Protein AF-A0A497URJ3-F1 (afdb_monomer_lite)

Foldseek 3Di:
DDDDLQAQEQDACCQAAHQAEEEDADHLNHQYQEARSNAHANYQYQYYHYDHNHAEQEHCSPNHQNNQNYAEEEDDPNHQAAYACSPLHVNHAEYEDEPPHDCVRNNHDPNHDYHYDYPD

Secondary structure (DSSP, 8-state):
-B--TT--EE-TTTTTT---EEEEEE-TT--EE-TTTT--SS-EEEEEEE-BTB-EE-TTTT--TT--S--EEE--TT--EE-TTTT--TT--EEEEETT---TTS---TTSEEEEEP--

pLDDT: mean 96.19, std 5.66, range [56.19, 98.88]

Structure (mmCIF, N/CA/C/O backbone):
data_AF-A0A497URJ3-F1
#
_entry.id   AF-A0A497URJ3-F1
#
loop_
_atom_site.group_PDB
_atom_site.id
_atom_site.type_symbol
_atom_site.label_atom_id
_atom_site.label_alt_id
_atom_site.label_comp_id
_atom_site.label_asym_id
_atom_site.label_entity_id
_atom_site.label_seq_id
_atom_site.pdbx_PDB_ins_code
_atom_site.Cartn_x
_atom_site.Cartn_y
_atom_site.Cartn_z
_atom_site.occupancy
_atom_site.B_iso_or_equiv
_atom_site.auth_seq_id
_atom_site.auth_comp_id
_atom_site.auth_asym_id
_atom_site.auth_atom_id
_atom_site.pdbx_PDB_model_num
ATOM 1 N N . MET A 1 1 ? 3.462 6.717 -12.219 1.00 87.50 1 MET A N 1
ATOM 2 C CA . MET A 1 1 ? 2.829 5.696 -13.086 1.00 87.50 1 MET A CA 1
ATOM 3 C C . MET A 1 1 ? 1.329 5.945 -13.136 1.00 87.50 1 MET A C 1
ATOM 5 O O . MET A 1 1 ? 0.725 6.093 -12.080 1.00 87.50 1 MET A O 1
ATOM 9 N N . THR A 1 2 ? 0.740 5.973 -14.332 1.00 82.44 2 THR A N 1
ATOM 10 C CA . THR A 1 2 ? -0.712 6.137 -14.521 1.00 82.44 2 THR A CA 1
ATOM 11 C C . THR A 1 2 ? -1.287 4.853 -15.106 1.00 82.44 2 THR A C 1
ATOM 13 O O . THR A 1 2 ? -0.785 4.369 -16.118 1.00 82.44 2 THR A O 1
ATOM 16 N N . LEU A 1 3 ? -2.314 4.297 -14.465 1.00 93.38 3 LEU A N 1
ATOM 17 C CA . LEU A 1 3 ? -3.024 3.102 -14.925 1.00 93.38 3 LEU A CA 1
ATOM 18 C C . LEU A 1 3 ? -4.318 3.488 -15.665 1.00 93.38 3 LEU A C 1
ATOM 20 O O . LEU A 1 3 ? -4.876 4.551 -15.380 1.00 93.38 3 LEU A O 1
ATOM 24 N N . PRO A 1 4 ? -4.818 2.648 -16.591 1.00 93.62 4 PRO A N 1
ATOM 25 C CA . PRO A 1 4 ? -6.077 2.906 -17.286 1.00 93.62 4 PRO A CA 1
ATOM 26 C C . PRO A 1 4 ? -7.258 3.007 -16.315 1.00 93.62 4 PRO A C 1
ATOM 28 O O . PRO A 1 4 ? -7.391 2.180 -15.416 1.00 93.62 4 PRO A O 1
ATOM 31 N N . SER A 1 5 ? -8.166 3.956 -16.541 1.00 92.06 5 SER A N 1
ATOM 32 C CA . SER A 1 5 ? -9.387 4.137 -15.734 1.00 92.06 5 SER A CA 1
ATOM 33 C C . SER A 1 5 ? -10.431 3.026 -15.907 1.00 92.06 5 SER A C 1
ATOM 35 O O . SER A 1 5 ? -11.460 3.045 -15.242 1.00 92.06 5 SER A O 1
ATOM 37 N N . THR A 1 6 ? -10.189 2.078 -16.812 1.00 95.00 6 THR A N 1
ATOM 38 C CA . THR A 1 6 ? -11.001 0.871 -17.017 1.00 95.00 6 THR A CA 1
ATOM 39 C C . THR A 1 6 ? -10.366 -0.370 -16.393 1.00 95.00 6 THR A C 1
ATOM 41 O O . THR A 1 6 ? -10.899 -1.466 -16.526 1.00 95.00 6 THR A O 1
ATOM 44 N N . LEU A 1 7 ? -9.208 -0.235 -15.736 1.00 96.38 7 LEU A N 1
ATOM 45 C CA . LEU A 1 7 ? -8.521 -1.363 -15.122 1.00 96.38 7 LEU A CA 1
ATOM 46 C C . LEU A 1 7 ? -9.329 -1.862 -13.923 1.00 96.38 7 LEU A C 1
ATOM 48 O O . LEU A 1 7 ? -9.500 -1.121 -12.960 1.00 96.38 7 LEU A O 1
ATOM 52 N N . GLU A 1 8 ? -9.799 -3.107 -13.979 1.00 97.44 8 GLU A N 1
ATOM 53 C CA . GLU A 1 8 ? -10.637 -3.709 -12.929 1.00 97.44 8 GLU A CA 1
ATOM 54 C C . GLU A 1 8 ? -9.841 -4.518 -11.901 1.00 97.44 8 GLU A C 1
ATOM 56 O O . GLU A 1 8 ? -10.267 -4.679 -10.756 1.00 97.44 8 GLU A O 1
ATOM 61 N N . ARG A 1 9 ? -8.682 -5.047 -12.299 1.00 98.25 9 ARG A N 1
ATOM 62 C CA . ARG A 1 9 ? -7.862 -5.926 -11.466 1.00 98.25 9 ARG A CA 1
ATOM 63 C C . ARG A 1 9 ? -6.391 -5.795 -11.821 1.00 98.25 9 ARG A C 1
ATOM 65 O O . ARG A 1 9 ? -6.030 -5.809 -12.997 1.00 98.25 9 ARG A O 1
ATOM 72 N N . ILE A 1 10 ? -5.545 -5.768 -10.799 1.00 98.50 10 ILE A N 1
ATOM 73 C CA . ILE A 1 10 ? -4.094 -5.890 -10.939 1.00 98.50 10 ILE A CA 1
ATOM 74 C C . ILE A 1 10 ? -3.700 -7.265 -10.416 1.00 98.50 10 ILE A C 1
ATOM 76 O O . ILE A 1 10 ? -3.936 -7.576 -9.251 1.00 98.50 10 ILE A O 1
ATOM 80 N N . LYS A 1 11 ? -3.146 -8.095 -11.304 1.00 98.56 11 LYS A N 1
ATOM 81 C CA . LYS A 1 11 ? -2.789 -9.480 -10.987 1.00 98.56 11 LYS A CA 1
ATOM 82 C C . LYS A 1 11 ? -1.565 -9.577 -10.084 1.00 98.56 11 LYS A C 1
ATOM 84 O O . LYS A 1 11 ? -0.749 -8.653 -10.017 1.00 98.56 11 LYS A O 1
ATOM 89 N N . ALA A 1 12 ? -1.424 -10.733 -9.446 1.00 98.56 12 ALA A N 1
ATOM 90 C CA . ALA A 1 12 ? -0.313 -11.015 -8.562 1.00 98.56 12 ALA A CA 1
ATOM 91 C C . ALA A 1 12 ? 1.025 -10.773 -9.274 1.00 98.56 12 ALA A C 1
ATOM 93 O O . ALA A 1 12 ? 1.229 -11.217 -10.406 1.00 98.56 12 ALA A O 1
ATOM 94 N N . ASN A 1 13 ? 1.935 -10.066 -8.604 1.00 97.81 13 ASN A N 1
ATOM 95 C CA . ASN A 1 13 ? 3.260 -9.693 -9.115 1.00 97.81 13 ASN A CA 1
ATOM 96 C C . ASN A 1 13 ? 3.282 -8.889 -10.436 1.00 97.81 13 ASN A C 1
ATOM 98 O O . ASN A 1 13 ? 4.358 -8.748 -11.014 1.00 97.81 13 ASN A O 1
ATOM 102 N N . ALA A 1 14 ? 2.158 -8.340 -10.924 1.00 97.69 14 ALA A N 1
ATOM 103 C CA . ALA A 1 14 ? 2.092 -7.670 -12.234 1.00 97.69 14 ALA A CA 1
ATOM 104 C C . ALA A 1 14 ? 3.146 -6.562 -12.422 1.00 97.69 14 ALA A C 1
ATOM 106 O O . ALA A 1 14 ? 3.674 -6.387 -13.519 1.00 97.69 14 ALA A O 1
ATOM 107 N N . PHE A 1 15 ? 3.474 -5.850 -11.344 1.00 96.81 15 PHE A N 1
ATOM 108 C CA . PHE A 1 15 ? 4.522 -4.831 -11.279 1.00 96.81 15 PHE A CA 1
ATOM 109 C C . PHE A 1 15 ? 5.529 -5.119 -10.153 1.00 96.81 15 PHE A C 1
ATOM 111 O O . PHE A 1 15 ? 6.192 -4.210 -9.648 1.00 96.81 15 PHE A O 1
ATOM 118 N N . GLY A 1 16 ? 5.664 -6.390 -9.766 1.00 95.25 16 GLY A N 1
ATOM 119 C CA . GLY A 1 16 ? 6.637 -6.830 -8.775 1.00 95.25 16 GLY A CA 1
ATOM 120 C C . GLY A 1 16 ? 8.073 -6.568 -9.240 1.00 95.25 16 GLY A C 1
ATOM 121 O O . GLY A 1 16 ? 8.410 -6.740 -10.414 1.00 95.25 16 GLY A O 1
ATOM 122 N N . ASN A 1 17 ? 8.928 -6.138 -8.313 1.00 93.56 17 ASN A N 1
ATOM 123 C CA . ASN A 1 17 ? 10.341 -5.808 -8.515 1.00 93.56 17 ASN A CA 1
ATOM 124 C C . ASN A 1 17 ? 10.622 -4.745 -9.592 1.00 93.56 17 ASN A C 1
ATOM 126 O O . ASN A 1 17 ? 11.755 -4.620 -10.056 1.00 93.56 17 ASN A O 1
ATOM 130 N N . GLN A 1 18 ? 9.621 -3.945 -9.966 1.00 93.50 18 GLN A N 1
ATOM 131 C CA . GLN A 1 18 ? 9.803 -2.836 -10.898 1.00 93.50 18 GLN A CA 1
ATOM 132 C C . GLN A 1 18 ? 10.413 -1.604 -10.204 1.00 93.50 18 GLN A C 1
ATOM 134 O O . GLN A 1 18 ? 10.237 -1.378 -9.001 1.00 93.50 18 GLN A O 1
ATOM 139 N N . PHE A 1 19 ? 11.118 -0.773 -10.978 1.00 93.56 19 PHE A N 1
ATOM 140 C CA . PHE A 1 19 ? 11.649 0.520 -10.532 1.00 93.56 19 PHE A CA 1
ATOM 141 C C . PHE A 1 19 ? 10.592 1.620 -10.712 1.00 93.56 19 PHE A C 1
ATOM 143 O O . PHE A 1 19 ? 10.693 2.475 -11.591 1.00 93.56 19 PHE A O 1
ATOM 150 N N . ILE A 1 20 ? 9.526 1.566 -9.913 1.00 94.75 20 ILE A N 1
ATOM 151 C CA . ILE A 1 20 ? 8.444 2.555 -9.979 1.00 94.75 20 ILE A CA 1
ATOM 152 C C . ILE A 1 20 ? 8.882 3.818 -9.242 1.00 94.75 20 ILE A C 1
ATOM 154 O O . ILE A 1 20 ? 9.329 3.752 -8.097 1.00 94.75 20 ILE A O 1
ATOM 158 N N . THR A 1 21 ? 8.736 4.974 -9.884 1.00 96.00 21 THR A N 1
ATOM 159 C CA . THR A 1 21 ? 9.098 6.283 -9.326 1.00 96.00 21 THR A CA 1
ATOM 160 C C . THR A 1 21 ? 7.938 7.275 -9.424 1.00 96.00 21 THR A C 1
ATOM 162 O O . THR A 1 21 ? 7.002 7.097 -10.213 1.00 96.00 21 THR A O 1
ATOM 165 N N . GLY A 1 22 ? 7.999 8.329 -8.606 1.00 96.44 22 GLY A N 1
ATOM 166 C CA . GLY A 1 22 ? 6.986 9.385 -8.575 1.00 96.44 22 GLY A CA 1
ATOM 167 C C . GLY A 1 22 ? 5.660 8.918 -7.970 1.00 96.44 22 GLY A C 1
ATOM 168 O O . GLY A 1 22 ? 5.637 8.025 -7.122 1.00 96.44 22 GLY A O 1
ATOM 169 N N . THR A 1 23 ? 4.551 9.514 -8.408 1.00 97.19 23 THR A N 1
ATOM 170 C CA . THR A 1 23 ? 3.205 9.153 -7.940 1.00 97.19 23 THR A CA 1
ATOM 171 C C . THR A 1 23 ? 2.753 7.818 -8.536 1.00 97.19 23 THR A C 1
ATOM 173 O O . THR A 1 23 ? 2.735 7.638 -9.760 1.00 97.19 23 THR A O 1
ATOM 176 N N . LEU A 1 24 ? 2.348 6.883 -7.677 1.00 97.00 24 LEU A N 1
ATOM 177 C CA . LEU A 1 24 ? 1.628 5.666 -8.037 1.00 97.00 24 LEU A CA 1
ATOM 178 C C . LEU A 1 24 ? 0.147 5.874 -7.725 1.00 97.00 24 LEU A C 1
ATOM 180 O O . LEU A 1 24 ? -0.243 5.966 -6.564 1.00 97.00 24 LEU A O 1
ATOM 184 N N . LYS A 1 25 ? -0.676 5.953 -8.771 1.00 97.69 25 LYS A N 1
ATOM 185 C CA . LYS A 1 25 ? -2.117 6.155 -8.645 1.00 97.69 25 LYS A CA 1
ATOM 186 C C . LYS A 1 25 ? -2.874 4.904 -9.072 1.00 97.69 25 LYS A C 1
ATOM 188 O O . LYS A 1 25 ? -2.753 4.475 -10.220 1.00 97.69 25 LYS A O 1
ATOM 193 N N . ILE A 1 26 ? -3.675 4.359 -8.163 1.00 98.12 26 ILE A N 1
ATOM 194 C CA . ILE A 1 26 ? -4.570 3.236 -8.430 1.00 98.12 26 ILE A CA 1
ATOM 195 C C . ILE A 1 26 ? -5.981 3.774 -8.678 1.00 98.12 26 ILE A C 1
ATOM 197 O O . ILE A 1 26 ? -6.537 4.424 -7.786 1.00 98.12 26 ILE A O 1
ATOM 201 N N . PRO A 1 27 ? -6.556 3.537 -9.870 1.00 97.50 27 PRO A N 1
ATOM 202 C CA . PRO A 1 27 ? -7.862 4.066 -10.224 1.00 97.50 27 PRO A CA 1
ATOM 203 C C . PRO A 1 27 ? -8.977 3.358 -9.451 1.00 97.50 27 PRO A C 1
ATOM 205 O O . PRO A 1 27 ? -8.880 2.166 -9.159 1.00 97.50 27 PRO A O 1
ATOM 208 N N . GLY A 1 28 ? -10.072 4.071 -9.188 1.00 96.75 28 GLY A N 1
ATOM 209 C CA . GLY A 1 28 ? -11.224 3.548 -8.443 1.00 96.75 28 GLY A CA 1
ATOM 210 C C . GLY A 1 28 ? -11.956 2.403 -9.151 1.00 96.75 28 GLY A C 1
ATOM 211 O O . GLY A 1 28 ? -12.669 1.624 -8.520 1.00 96.75 28 GLY A O 1
ATOM 212 N N . SER A 1 29 ? -11.745 2.257 -10.462 1.00 97.88 29 SER A N 1
ATOM 213 C CA . SER A 1 29 ? -12.205 1.104 -11.240 1.00 97.88 29 SER A CA 1
ATOM 214 C C . SER A 1 29 ? -11.542 -0.206 -10.806 1.00 97.88 29 SER A C 1
ATOM 216 O O . SER A 1 29 ? -12.132 -1.268 -10.985 1.00 97.88 29 SER A O 1
ATOM 218 N N . CYS A 1 30 ? -10.332 -0.148 -10.236 1.00 98.25 30 CYS A N 1
ATOM 219 C CA . CYS A 1 30 ? -9.549 -1.324 -9.879 1.00 98.25 30 CYS A CA 1
ATOM 220 C C . CYS A 1 30 ? -10.064 -1.924 -8.573 1.00 98.25 30 CYS A C 1
ATOM 222 O O . CYS A 1 30 ? -9.674 -1.520 -7.481 1.00 98.25 30 CYS A O 1
ATOM 224 N N . LYS A 1 31 ? -10.934 -2.925 -8.685 1.00 98.56 31 LYS A N 1
ATOM 225 C CA . LYS A 1 31 ? -11.590 -3.577 -7.552 1.00 98.56 31 LYS A CA 1
ATOM 226 C C . LYS A 1 31 ? -10.633 -4.386 -6.691 1.00 98.56 31 LYS A C 1
ATOM 228 O O . LYS A 1 31 ? -10.793 -4.406 -5.471 1.00 98.56 31 LYS A O 1
ATOM 233 N N . ILE A 1 32 ? -9.674 -5.066 -7.318 1.00 98.69 32 ILE A N 1
ATOM 234 C CA . ILE A 1 32 ? -8.817 -6.050 -6.648 1.00 98.69 32 ILE A CA 1
ATOM 235 C C . ILE A 1 32 ? -7.357 -5.826 -7.031 1.00 98.69 32 ILE A C 1
ATOM 237 O O . ILE A 1 32 ? -7.011 -5.763 -8.214 1.00 98.69 32 ILE A O 1
ATOM 241 N N . ILE A 1 33 ? -6.510 -5.744 -6.011 1.00 98.81 33 ILE A N 1
ATOM 242 C CA . ILE A 1 33 ? -5.059 -5.640 -6.131 1.00 98.81 33 ILE A CA 1
ATOM 243 C C . ILE A 1 33 ? -4.476 -6.890 -5.486 1.00 98.81 33 ILE A C 1
ATOM 245 O O . ILE A 1 33 ? -4.463 -7.015 -4.263 1.00 98.81 33 ILE A O 1
ATOM 249 N N . GLU A 1 34 ? -4.057 -7.833 -6.320 1.00 98.88 34 GLU A N 1
ATOM 250 C CA . GLU A 1 34 ? -3.618 -9.150 -5.867 1.00 98.88 34 GLU A CA 1
ATOM 251 C C . GLU A 1 34 ? -2.221 -9.122 -5.229 1.00 98.88 34 GLU A C 1
ATOM 253 O O . GLU A 1 34 ? -1.486 -8.127 -5.269 1.00 98.88 34 GLU A O 1
ATOM 258 N N . ALA A 1 35 ? -1.855 -10.261 -4.641 1.00 98.81 35 ALA A N 1
ATOM 259 C CA . ALA A 1 35 ? -0.654 -10.401 -3.838 1.00 98.81 35 ALA A CA 1
ATOM 260 C C . ALA A 1 35 ? 0.612 -9.918 -4.564 1.00 98.81 35 ALA A C 1
ATOM 262 O O . ALA A 1 35 ? 0.871 -10.256 -5.724 1.00 98.81 35 ALA A O 1
ATOM 263 N N . SER A 1 36 ? 1.421 -9.130 -3.858 1.00 98.50 36 SER A N 1
ATOM 264 C CA . SER A 1 36 ? 2.698 -8.602 -4.350 1.00 98.50 36 SER A CA 1
ATOM 265 C C . SER A 1 36 ? 2.621 -7.791 -5.653 1.00 98.50 36 SER A C 1
ATOM 267 O O . SER A 1 36 ? 3.651 -7.594 -6.297 1.00 98.50 36 SER A O 1
ATOM 269 N N . ALA A 1 37 ? 1.439 -7.301 -6.057 1.00 98.44 37 ALA A N 1
ATOM 270 C CA . ALA A 1 37 ? 1.232 -6.561 -7.306 1.00 98.44 37 ALA A CA 1
ATOM 271 C C . ALA A 1 37 ? 2.269 -5.453 -7.558 1.00 98.44 37 ALA A C 1
ATOM 273 O O . ALA A 1 37 ? 2.731 -5.317 -8.686 1.00 98.44 37 ALA A O 1
ATOM 274 N N . PHE A 1 38 ? 2.660 -4.710 -6.519 1.00 98.06 38 PHE A N 1
ATOM 275 C CA . PHE A 1 38 ? 3.680 -3.656 -6.549 1.00 98.06 38 PHE A CA 1
ATOM 276 C C . PHE A 1 38 ? 4.810 -3.902 -5.538 1.00 98.06 38 PHE A C 1
ATOM 278 O O . PHE A 1 38 ? 5.477 -2.959 -5.119 1.00 98.06 38 PHE A O 1
ATOM 285 N N . SER A 1 39 ? 5.030 -5.149 -5.110 1.00 96.88 39 SER A N 1
ATOM 286 C CA . SER A 1 39 ? 6.095 -5.453 -4.146 1.00 96.88 39 SER A CA 1
ATOM 287 C C . SER A 1 39 ? 7.470 -5.175 -4.756 1.00 96.88 39 SER A C 1
ATOM 289 O O . SER A 1 39 ? 7.771 -5.644 -5.853 1.00 96.88 39 SER A O 1
ATOM 291 N N . GLY A 1 40 ? 8.324 -4.419 -4.066 1.00 90.19 40 GLY A N 1
ATOM 292 C CA . GLY A 1 40 ? 9.672 -4.137 -4.548 1.00 90.19 40 GLY A CA 1
ATOM 293 C C . GLY A 1 40 ? 10.491 -3.215 -3.646 1.00 90.19 40 GLY A C 1
ATOM 294 O O . GLY A 1 40 ? 10.038 -2.163 -3.198 1.00 90.19 40 GLY A O 1
ATOM 295 N N . SER A 1 41 ? 11.760 -3.570 -3.440 1.00 87.12 41 SER A N 1
ATOM 296 C CA . SER A 1 41 ? 12.741 -2.775 -2.679 1.00 87.12 41 SER A CA 1
ATOM 297 C C . SER A 1 41 ? 13.385 -1.642 -3.490 1.00 87.12 41 SER A C 1
ATOM 299 O O . SER A 1 41 ? 13.913 -0.677 -2.933 1.00 87.12 41 SER A O 1
ATOM 301 N N . ASN A 1 42 ? 13.329 -1.730 -4.819 1.00 89.50 42 ASN A N 1
ATOM 302 C CA . ASN A 1 42 ? 13.935 -0.748 -5.720 1.00 89.50 42 ASN A CA 1
ATOM 303 C C . ASN A 1 42 ? 12.986 0.394 -6.094 1.00 89.50 42 ASN A C 1
ATOM 305 O O . ASN A 1 42 ? 13.439 1.405 -6.620 1.00 89.50 42 ASN A O 1
ATOM 309 N N . SER A 1 43 ? 11.692 0.269 -5.796 1.00 90.81 43 SER A N 1
ATOM 310 C CA . SER A 1 43 ? 10.734 1.348 -6.028 1.00 90.81 43 SER A CA 1
ATOM 311 C C . SER A 1 43 ? 11.095 2.591 -5.204 1.00 90.81 43 SER A C 1
ATOM 313 O O . SER A 1 43 ? 11.568 2.493 -4.073 1.00 90.81 43 SER A O 1
ATOM 315 N N . ARG A 1 44 ? 10.898 3.770 -5.794 1.00 95.31 44 ARG A N 1
ATOM 316 C CA . ARG A 1 44 ? 11.101 5.107 -5.209 1.00 95.31 44 ARG A CA 1
ATOM 317 C C . ARG A 1 44 ? 9.824 5.931 -5.384 1.00 95.31 44 ARG A C 1
ATOM 319 O O . ARG A 1 44 ? 9.853 7.067 -5.857 1.00 95.31 44 ARG A O 1
ATOM 326 N N . VAL A 1 45 ? 8.687 5.302 -5.092 1.00 96.50 45 VAL A N 1
ATOM 327 C CA . VAL A 1 45 ? 7.373 5.947 -5.135 1.00 96.50 45 VAL A CA 1
ATOM 328 C C . VAL A 1 45 ? 7.373 7.086 -4.122 1.00 96.50 45 VAL A C 1
ATOM 330 O O . VAL A 1 45 ? 7.751 6.885 -2.969 1.00 96.50 45 VAL A O 1
ATOM 333 N N . SER A 1 46 ? 6.984 8.278 -4.566 1.00 96.69 46 SER A N 1
ATOM 334 C CA . SER A 1 46 ? 6.924 9.469 -3.718 1.00 96.69 46 SER A CA 1
ATOM 335 C C . SER A 1 46 ? 5.548 9.705 -3.112 1.00 96.69 46 SER A C 1
ATOM 337 O O . SER A 1 46 ? 5.430 10.407 -2.116 1.00 96.69 46 SER A O 1
ATOM 339 N N . GLU A 1 47 ? 4.518 9.125 -3.720 1.00 97.19 47 GLU A N 1
ATOM 340 C CA . GLU A 1 47 ? 3.127 9.275 -3.318 1.00 97.19 47 GLU A CA 1
ATOM 341 C C . GLU A 1 47 ? 2.334 8.048 -3.780 1.00 97.19 47 GLU A C 1
ATOM 343 O O . GLU A 1 47 ? 2.468 7.618 -4.929 1.00 97.19 47 GLU A O 1
ATOM 348 N N . LEU A 1 48 ? 1.507 7.492 -2.895 1.00 97.88 48 LEU A N 1
ATOM 349 C CA . LEU A 1 48 ? 0.581 6.406 -3.206 1.00 97.88 48 LEU A CA 1
ATOM 350 C C . LEU A 1 48 ? -0.851 6.927 -3.086 1.00 97.88 48 LEU A C 1
ATOM 352 O O . LEU A 1 48 ? -1.317 7.225 -1.989 1.00 97.88 48 LEU A O 1
ATOM 356 N N . ILE A 1 49 ? -1.548 7.011 -4.217 1.00 98.00 49 ILE A N 1
ATOM 357 C CA . ILE A 1 49 ? -2.944 7.446 -4.282 1.00 98.00 49 ILE A CA 1
ATOM 358 C C . ILE A 1 49 ? -3.820 6.227 -4.549 1.00 98.00 49 ILE A C 1
ATOM 360 O O . ILE A 1 49 ? -3.708 5.587 -5.596 1.00 98.00 49 ILE A O 1
ATOM 364 N N . LEU A 1 50 ? -4.722 5.944 -3.614 1.00 98.44 50 LEU A N 1
ATOM 365 C CA . LEU A 1 50 ? -5.761 4.929 -3.740 1.00 98.44 50 LEU A CA 1
ATOM 366 C C . LEU A 1 50 ? -7.102 5.643 -3.916 1.00 98.44 50 LEU A C 1
ATOM 368 O O . LEU A 1 50 ? -7.533 6.379 -3.031 1.00 98.44 50 LEU A O 1
ATOM 372 N N . GLU A 1 51 ? -7.756 5.474 -5.061 1.00 97.62 51 GLU A N 1
ATOM 373 C CA . GLU A 1 51 ? -9.079 6.060 -5.282 1.00 97.62 51 GLU A CA 1
ATOM 374 C C . GLU A 1 51 ? -10.202 5.210 -4.664 1.00 97.62 51 GLU A C 1
ATOM 376 O O . GLU A 1 51 ? -10.083 3.995 -4.489 1.00 97.62 51 GLU A O 1
ATOM 381 N N . ASN A 1 52 ? -11.334 5.851 -4.357 1.00 97.06 52 ASN A N 1
ATOM 382 C CA . ASN A 1 52 ? -12.541 5.140 -3.934 1.00 97.06 52 ASN A CA 1
ATOM 383 C C . ASN A 1 52 ? -13.014 4.178 -5.031 1.00 97.06 52 ASN A C 1
ATOM 385 O O . ASN A 1 52 ? -13.138 4.559 -6.191 1.00 97.06 52 ASN A O 1
ATOM 389 N N . GLY A 1 53 ? -13.345 2.954 -4.633 1.00 97.81 53 GLY A N 1
ATOM 390 C CA . GLY A 1 53 ? -13.841 1.888 -5.501 1.00 97.81 53 GLY A CA 1
ATOM 391 C C . GLY A 1 53 ? -13.022 0.600 -5.412 1.00 97.81 53 GLY A C 1
ATOM 392 O O . GLY A 1 53 ? -13.570 -0.457 -5.725 1.00 97.81 53 GLY A O 1
ATOM 393 N N . ILE A 1 54 ? -11.787 0.678 -4.899 1.00 98.62 54 ILE A N 1
ATOM 394 C CA . ILE A 1 54 ? -10.945 -0.473 -4.534 1.00 98.62 54 ILE A CA 1
ATOM 395 C C . ILE A 1 54 ? -11.595 -1.228 -3.373 1.00 98.62 54 ILE A C 1
ATOM 397 O O . ILE A 1 54 ? -11.974 -0.607 -2.380 1.00 98.62 54 ILE A O 1
ATOM 401 N N . GLU A 1 55 ? -11.710 -2.552 -3.483 1.00 98.62 55 GLU A N 1
ATOM 402 C CA . GLU A 1 55 ? -12.409 -3.398 -2.507 1.00 98.62 55 GLU A CA 1
ATOM 403 C C . GLU A 1 55 ? -11.462 -4.323 -1.740 1.00 98.62 55 GLU A C 1
ATOM 405 O O . GLU A 1 55 ? -11.618 -4.464 -0.528 1.00 98.62 55 GLU A O 1
ATOM 410 N N . ALA A 1 56 ? -10.470 -4.913 -2.412 1.00 98.75 56 ALA A N 1
ATOM 411 C CA . ALA A 1 56 ? -9.518 -5.836 -1.797 1.00 98.75 56 ALA A CA 1
ATOM 412 C C . ALA A 1 56 ? -8.072 -5.493 -2.166 1.00 98.75 56 ALA A C 1
ATOM 414 O O . ALA A 1 56 ? -7.747 -5.263 -3.336 1.00 98.75 56 ALA A O 1
ATOM 415 N N . ILE A 1 57 ? -7.213 -5.480 -1.147 1.00 98.88 57 ILE A N 1
ATOM 416 C CA . ILE A 1 57 ? -5.770 -5.278 -1.271 1.00 98.88 57 ILE A CA 1
ATOM 417 C C . ILE A 1 57 ? -5.093 -6.463 -0.593 1.00 98.88 57 ILE A C 1
ATOM 419 O O . ILE A 1 57 ? -5.102 -6.561 0.632 1.00 98.88 57 ILE A O 1
ATOM 423 N N . ASP A 1 58 ? -4.536 -7.370 -1.384 1.00 98.88 58 ASP A N 1
ATOM 424 C CA . ASP A 1 58 ? -4.010 -8.640 -0.891 1.00 98.88 58 ASP A CA 1
ATOM 425 C C . ASP A 1 58 ? -2.603 -8.509 -0.288 1.00 98.88 58 ASP A C 1
ATOM 427 O O . ASP A 1 58 ? -1.982 -7.441 -0.244 1.00 98.88 58 ASP A O 1
ATOM 431 N N . ASN A 1 59 ? -2.093 -9.641 0.203 1.00 98.88 59 ASN A N 1
ATOM 432 C CA . ASN A 1 59 ? -0.818 -9.739 0.901 1.00 98.88 59 ASN A CA 1
ATOM 433 C C . ASN A 1 59 ? 0.319 -9.074 0.115 1.00 98.88 59 ASN A C 1
ATOM 435 O O . ASN A 1 59 ? 0.536 -9.357 -1.063 1.00 98.88 59 ASN A O 1
ATOM 439 N N . TYR A 1 60 ? 1.071 -8.207 0.791 1.00 98.69 60 TYR A N 1
ATOM 440 C CA . TYR A 1 60 ? 2.250 -7.524 0.252 1.00 98.69 60 TYR A CA 1
ATOM 441 C C . TYR A 1 60 ? 2.012 -6.691 -1.021 1.00 98.69 60 TYR A C 1
ATOM 443 O O . TYR A 1 60 ? 2.983 -6.315 -1.681 1.00 98.69 60 TYR A O 1
ATOM 451 N N . ALA A 1 61 ? 0.756 -6.375 -1.373 1.00 98.75 61 ALA A N 1
ATOM 452 C CA . ALA A 1 61 ? 0.413 -5.663 -2.606 1.00 98.75 61 ALA A CA 1
ATOM 453 C C . ALA A 1 61 ? 1.221 -4.367 -2.801 1.00 98.75 61 ALA A C 1
ATOM 455 O O . ALA A 1 61 ? 1.683 -4.118 -3.912 1.00 98.75 61 ALA A O 1
ATOM 456 N N . PHE A 1 62 ? 1.461 -3.602 -1.730 1.00 98.50 62 PHE A N 1
ATOM 457 C CA . PHE A 1 62 ? 2.328 -2.417 -1.685 1.00 98.50 62 PHE A CA 1
ATOM 458 C C . PHE A 1 62 ? 3.454 -2.568 -0.654 1.00 98.50 62 PHE A C 1
ATOM 460 O O . PHE A 1 62 ? 3.707 -1.675 0.158 1.00 98.50 62 PHE A O 1
ATOM 467 N N . GLN A 1 63 ? 4.170 -3.693 -0.685 1.00 98.00 63 GLN A N 1
ATOM 468 C CA . GLN A 1 63 ? 5.440 -3.814 0.031 1.00 98.00 63 GLN A CA 1
ATOM 469 C C . GLN A 1 63 ? 6.514 -2.952 -0.658 1.00 98.00 63 GLN A C 1
ATOM 471 O O . GLN A 1 63 ? 7.246 -3.414 -1.535 1.00 98.00 63 GLN A O 1
ATOM 476 N N . LEU A 1 64 ? 6.607 -1.685 -0.256 1.00 96.56 64 LEU A N 1
ATOM 477 C CA . LEU A 1 64 ? 7.464 -0.673 -0.875 1.00 96.56 64 LEU A CA 1
ATOM 478 C C . LEU A 1 64 ? 8.589 -0.254 0.078 1.00 96.56 64 LEU A C 1
ATOM 480 O O . LEU A 1 64 ? 8.668 0.894 0.506 1.00 96.56 64 LEU A O 1
ATOM 484 N N . ALA A 1 65 ? 9.500 -1.178 0.388 1.00 94.06 65 ALA A N 1
ATOM 485 C CA . ALA A 1 65 ? 10.611 -0.916 1.311 1.00 94.06 65 ALA A CA 1
ATOM 486 C C . ALA A 1 65 ? 11.551 0.217 0.844 1.00 94.06 65 ALA A C 1
ATOM 488 O O . ALA A 1 65 ? 12.211 0.852 1.661 1.00 94.06 65 ALA A O 1
ATOM 489 N N . GLY A 1 66 ? 11.612 0.469 -0.468 1.00 92.75 66 GLY A N 1
ATOM 490 C CA . GLY A 1 66 ? 12.407 1.548 -1.057 1.00 92.75 66 GLY A CA 1
ATOM 491 C C . GLY A 1 66 ? 11.7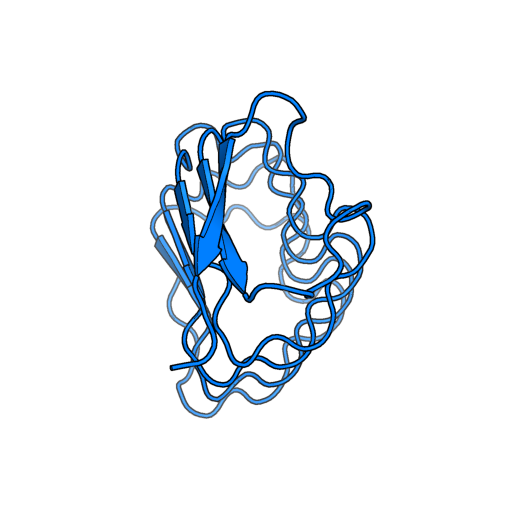02 2.905 -1.137 1.00 92.75 66 GLY A C 1
ATOM 492 O O . GLY A 1 66 ? 12.352 3.897 -1.471 1.00 92.75 66 GLY A O 1
ATOM 493 N N . ALA A 1 67 ? 10.396 2.968 -0.862 1.00 94.94 67 ALA A N 1
ATOM 494 C CA . ALA A 1 67 ? 9.662 4.225 -0.818 1.00 94.94 67 ALA A CA 1
ATOM 495 C C . ALA A 1 67 ? 9.945 4.906 0.525 1.00 94.94 67 ALA A C 1
ATOM 497 O O . ALA A 1 67 ? 9.425 4.503 1.559 1.00 94.94 67 ALA A O 1
ATOM 498 N N . THR A 1 68 ? 10.820 5.910 0.510 1.00 95.19 68 THR A N 1
ATOM 499 C CA . THR A 1 68 ? 11.309 6.578 1.727 1.00 95.19 68 THR A CA 1
ATOM 500 C C . THR A 1 68 ? 10.612 7.902 2.024 1.00 95.19 68 THR A C 1
ATOM 502 O O . THR A 1 68 ? 10.828 8.479 3.088 1.00 95.19 68 THR A O 1
ATOM 505 N N . THR A 1 69 ? 9.788 8.401 1.101 1.00 97.12 69 THR A N 1
ATOM 506 C CA . THR A 1 69 ? 9.153 9.723 1.201 1.00 97.12 69 THR A CA 1
ATOM 507 C C . THR A 1 69 ? 7.642 9.669 1.424 1.00 97.12 69 THR A C 1
ATOM 509 O O . THR A 1 69 ? 7.048 10.706 1.701 1.00 97.12 69 THR A O 1
ATOM 512 N N . ILE A 1 70 ? 7.013 8.489 1.363 1.00 97.94 70 ILE A N 1
ATOM 513 C CA . ILE A 1 70 ? 5.576 8.337 1.635 1.00 97.94 70 ILE A CA 1
ATOM 514 C C . ILE A 1 70 ? 5.363 8.373 3.149 1.00 97.94 70 ILE A C 1
ATOM 516 O O . ILE A 1 70 ? 5.621 7.386 3.840 1.00 97.94 70 ILE A O 1
ATOM 520 N N . THR A 1 71 ? 4.907 9.505 3.677 1.00 98.31 71 THR A N 1
ATOM 521 C CA . THR A 1 71 ? 4.651 9.677 5.117 1.00 98.31 71 THR A CA 1
ATOM 522 C C . THR A 1 71 ? 3.193 9.475 5.497 1.00 98.31 71 THR A C 1
ATOM 524 O O . THR A 1 71 ? 2.907 9.081 6.629 1.00 98.31 71 THR A O 1
ATOM 527 N N . ASP A 1 72 ? 2.282 9.708 4.560 1.00 98.44 72 ASP A N 1
ATOM 528 C CA . ASP A 1 72 ? 0.846 9.711 4.790 1.00 98.44 72 ASP A CA 1
ATOM 529 C C . ASP A 1 72 ? 0.172 8.761 3.801 1.00 98.44 72 ASP A C 1
ATOM 531 O O . ASP A 1 72 ? 0.457 8.787 2.603 1.00 98.44 72 ASP A O 1
ATOM 535 N N . LEU A 1 73 ? -0.736 7.930 4.306 1.00 98.69 73 LEU A N 1
ATOM 536 C CA . LEU A 1 73 ? -1.558 7.038 3.496 1.00 98.69 73 LEU A CA 1
ATOM 537 C C . LEU A 1 73 ? -3.031 7.219 3.849 1.00 98.69 73 LEU A C 1
ATOM 539 O O . LEU A 1 73 ? -3.423 7.162 5.014 1.00 98.69 73 LEU A O 1
ATOM 543 N N . TYR A 1 74 ? -3.860 7.390 2.827 1.00 98.50 74 TYR A N 1
ATOM 544 C CA . TYR A 1 74 ? -5.309 7.306 2.944 1.00 98.50 74 TYR A CA 1
ATOM 545 C C . TYR A 1 74 ? -5.775 5.977 2.347 1.00 98.50 74 TYR A C 1
ATOM 547 O O . TYR A 1 74 ? -5.626 5.751 1.147 1.00 98.50 74 TYR A O 1
ATOM 555 N N . ILE A 1 75 ? -6.330 5.098 3.182 1.00 98.56 75 ILE A N 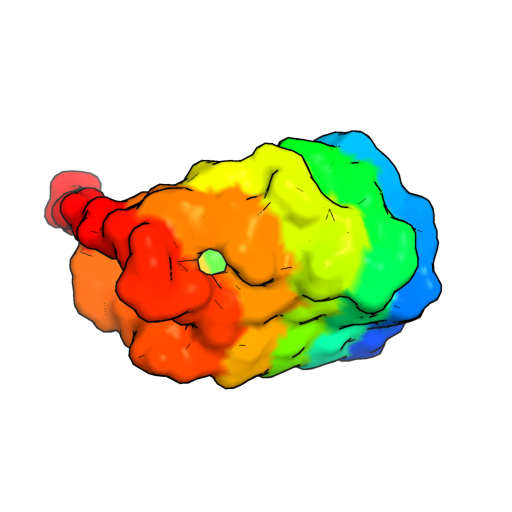1
ATOM 556 C CA . ILE A 1 75 ? -7.001 3.875 2.731 1.00 98.56 75 ILE A CA 1
ATOM 557 C C . ILE A 1 75 ? -8.470 4.243 2.479 1.00 98.56 75 ILE A C 1
ATOM 559 O O . ILE A 1 75 ? -9.119 4.699 3.423 1.00 98.56 75 ILE A O 1
ATOM 563 N N . PRO A 1 76 ? -9.011 4.094 1.255 1.00 97.62 76 PRO A N 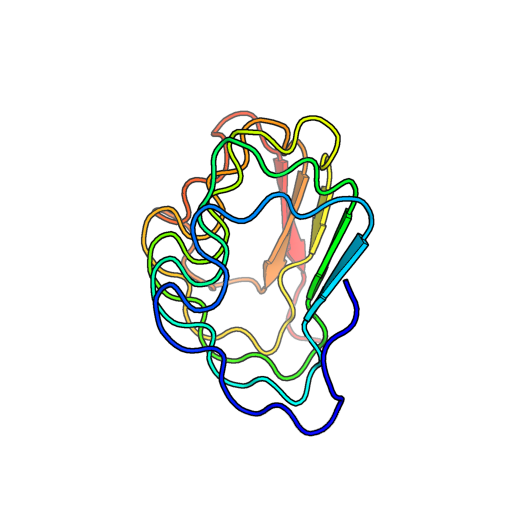1
ATOM 564 C CA . PRO A 1 76 ? -10.372 4.519 0.922 1.00 97.62 76 PRO A CA 1
ATOM 565 C C . PRO A 1 76 ? -11.474 3.753 1.658 1.00 97.62 76 PRO A C 1
ATOM 567 O O . PRO A 1 76 ? -11.325 2.570 1.961 1.00 97.62 76 PRO A O 1
ATOM 570 N N . LYS A 1 77 ? -12.632 4.403 1.847 1.00 96.12 77 LYS A N 1
ATOM 571 C CA . LYS A 1 77 ? -13.830 3.829 2.501 1.00 96.12 77 LYS A CA 1
ATOM 572 C C . LYS A 1 77 ? -14.334 2.541 1.847 1.00 96.12 77 LYS A C 1
ATOM 574 O O . LYS A 1 77 ? -14.994 1.740 2.502 1.00 96.12 77 LYS A O 1
ATOM 579 N N . SER A 1 78 ? -14.071 2.376 0.552 1.00 97.44 78 SER A N 1
ATOM 580 C CA . SER A 1 78 ? -14.495 1.212 -0.225 1.00 97.44 78 SER A CA 1
ATOM 581 C C . SER A 1 78 ? -13.711 -0.061 0.094 1.00 97.44 78 SER A C 1
ATOM 583 O O . SER A 1 78 ? -14.184 -1.141 -0.256 1.00 97.44 78 SER A O 1
ATOM 585 N N . VAL A 1 79 ? -12.535 0.051 0.724 1.00 98.56 79 VAL A N 1
ATOM 586 C CA . VAL A 1 79 ? -11.682 -1.100 1.030 1.00 98.56 79 VAL A CA 1
ATOM 587 C C . VAL A 1 79 ? -12.345 -1.941 2.116 1.00 98.56 79 VAL A C 1
ATOM 589 O O . VAL A 1 79 ? -12.631 -1.462 3.212 1.00 98.56 79 VAL A O 1
ATOM 592 N N . LYS A 1 80 ? -12.588 -3.210 1.790 1.00 98.31 80 LYS A N 1
ATOM 593 C CA . LYS A 1 80 ? -13.241 -4.200 2.654 1.00 98.31 80 LYS A CA 1
ATOM 594 C C . LYS A 1 80 ? -12.233 -5.129 3.323 1.00 98.31 80 LYS A C 1
ATOM 596 O O . LYS A 1 80 ? -12.510 -5.632 4.406 1.00 98.31 80 LYS A O 1
ATOM 601 N N . SER A 1 81 ? -11.085 -5.366 2.687 1.00 98.69 81 SER A N 1
ATOM 602 C CA . SER A 1 81 ? -10.052 -6.267 3.200 1.00 98.69 81 SER A CA 1
ATOM 603 C C . SER A 1 81 ? -8.644 -5.792 2.854 1.00 98.69 81 SER A C 1
ATOM 605 O O . SER A 1 81 ? -8.380 -5.351 1.731 1.00 98.69 81 SER A O 1
ATOM 607 N N . VAL A 1 82 ? -7.740 -5.935 3.824 1.00 98.88 82 VAL A N 1
ATOM 608 C CA . VAL A 1 82 ? -6.311 -5.641 3.698 1.00 98.88 82 VAL A CA 1
ATOM 609 C C . VAL A 1 82 ? -5.520 -6.871 4.135 1.00 98.88 82 VAL A C 1
ATOM 611 O O . VAL A 1 82 ? -5.689 -7.372 5.244 1.00 98.88 82 VAL A O 1
ATOM 614 N N . GLY A 1 83 ? -4.672 -7.371 3.244 1.00 98.81 83 GLY A N 1
ATOM 615 C CA . GLY A 1 83 ? -3.845 -8.544 3.474 1.00 98.81 83 GLY A CA 1
ATOM 616 C C . GLY A 1 83 ? -2.620 -8.273 4.346 1.00 98.81 83 GLY A C 1
ATOM 617 O O . GLY A 1 83 ? -2.247 -7.135 4.650 1.00 98.81 83 GLY A O 1
ATOM 618 N N . GLN A 1 84 ? -1.941 -9.359 4.703 1.00 98.75 84 GLN A N 1
ATOM 619 C CA . GLN A 1 84 ? -0.708 -9.324 5.476 1.00 98.75 84 GLN A CA 1
ATOM 620 C C . GLN A 1 84 ? 0.376 -8.518 4.749 1.00 98.75 84 GLN A C 1
ATOM 622 O O . GLN A 1 84 ? 0.687 -8.767 3.586 1.00 98.75 84 GLN A O 1
ATOM 627 N N . GLY A 1 85 ? 0.982 -7.554 5.441 1.00 98.69 85 GLY A N 1
ATOM 628 C CA . GLY A 1 85 ? 2.075 -6.731 4.933 1.00 98.69 85 GLY A CA 1
ATOM 629 C C . GLY A 1 85 ? 1.718 -5.877 3.715 1.00 98.69 85 GLY A C 1
ATOM 630 O O . GLY A 1 85 ? 2.634 -5.379 3.060 1.00 98.69 85 GLY A O 1
ATOM 631 N N . ALA A 1 86 ? 0.427 -5.729 3.388 1.00 98.75 86 ALA A N 1
ATOM 632 C CA . ALA A 1 86 ? -0.045 -5.023 2.199 1.00 98.75 86 ALA A CA 1
ATOM 633 C C . ALA A 1 86 ? 0.515 -3.601 2.081 1.00 98.75 86 ALA A C 1
ATOM 635 O O . ALA A 1 86 ? 0.769 -3.154 0.970 1.00 98.75 86 ALA A O 1
ATOM 636 N N . PHE A 1 87 ? 0.760 -2.928 3.205 1.00 98.56 87 PHE A N 1
ATOM 637 C CA . PHE A 1 87 ? 1.325 -1.585 3.300 1.00 98.56 87 PHE A CA 1
ATOM 638 C C . PHE A 1 87 ? 2.625 -1.569 4.109 1.00 98.56 87 PHE A C 1
ATOM 640 O O . PHE A 1 87 ? 2.852 -0.663 4.911 1.00 98.56 87 PHE A O 1
ATOM 647 N N . ASN A 1 88 ? 3.494 -2.564 3.904 1.00 98.12 88 ASN A N 1
ATOM 648 C CA . ASN A 1 88 ? 4.846 -2.553 4.458 1.00 98.12 88 ASN A CA 1
ATOM 649 C C . ASN A 1 88 ? 5.702 -1.471 3.771 1.00 98.12 88 ASN A C 1
ATOM 651 O O . ASN A 1 88 ? 6.454 -1.734 2.829 1.00 98.12 88 ASN A O 1
ATOM 655 N N . ILE A 1 89 ? 5.517 -0.239 4.243 1.00 97.94 89 ILE A N 1
ATOM 656 C CA . ILE A 1 89 ? 6.129 0.997 3.764 1.00 97.94 89 ILE A CA 1
ATOM 657 C C . ILE A 1 89 ? 6.768 1.674 4.989 1.00 97.94 89 ILE A C 1
ATOM 659 O O . ILE A 1 89 ? 6.067 2.331 5.764 1.00 97.94 89 ILE A O 1
ATOM 663 N N . PRO A 1 90 ? 8.087 1.507 5.207 1.00 97.12 90 PRO A N 1
ATOM 664 C CA . PRO A 1 90 ? 8.743 1.913 6.454 1.00 97.12 90 PRO A CA 1
ATOM 665 C C . PRO A 1 90 ? 8.658 3.409 6.784 1.00 97.12 90 PRO A C 1
ATOM 667 O O . PRO A 1 90 ? 8.786 3.782 7.947 1.00 97.12 90 PRO A O 1
ATOM 670 N N . SER A 1 91 ? 8.458 4.274 5.785 1.00 97.88 91 SER A N 1
ATOM 671 C CA . SER A 1 91 ? 8.387 5.728 5.974 1.00 97.88 91 SER A CA 1
ATOM 672 C C . SER A 1 91 ? 7.029 6.242 6.457 1.00 97.88 91 SER A C 1
ATOM 674 O O . SER A 1 91 ? 6.926 7.433 6.760 1.00 97.88 91 SER A O 1
ATOM 676 N N . LEU A 1 92 ? 5.997 5.389 6.528 1.00 98.62 92 LEU A N 1
ATOM 677 C CA . LEU A 1 92 ? 4.665 5.809 6.958 1.00 98.62 92 LEU A CA 1
ATOM 678 C C . LEU A 1 92 ? 4.685 6.318 8.402 1.00 98.62 92 LEU A C 1
ATOM 680 O O . LEU A 1 92 ? 5.150 5.652 9.325 1.00 98.62 92 LEU A O 1
ATOM 684 N N . LYS A 1 93 ? 4.123 7.511 8.584 1.00 98.62 93 LYS A N 1
ATOM 685 C CA . LYS A 1 93 ? 3.944 8.195 9.870 1.00 98.62 93 LYS A CA 1
ATOM 686 C C . LYS A 1 93 ? 2.476 8.365 10.227 1.00 98.62 93 LYS A C 1
ATOM 688 O O . LYS A 1 93 ? 2.150 8.499 11.402 1.00 98.62 93 LYS A O 1
ATOM 693 N N . LYS A 1 94 ? 1.592 8.379 9.231 1.00 98.69 94 LYS A N 1
ATOM 694 C CA . LYS A 1 94 ? 0.159 8.553 9.428 1.00 98.69 94 LYS A CA 1
ATOM 695 C C . LYS A 1 94 ? -0.628 7.712 8.434 1.00 98.69 94 LYS A C 1
ATOM 697 O O . LYS A 1 94 ? -0.361 7.744 7.235 1.00 98.69 94 LYS A O 1
ATOM 702 N N . VAL A 1 95 ? -1.628 6.995 8.936 1.00 98.69 95 VAL A N 1
ATOM 703 C CA . VAL A 1 95 ? -2.570 6.239 8.107 1.00 98.69 95 VAL A CA 1
ATOM 704 C C . VAL A 1 95 ? -3.992 6.603 8.502 1.00 98.69 95 VAL A C 1
ATOM 706 O O . VAL A 1 95 ? -4.376 6.470 9.661 1.00 98.69 95 VAL A O 1
ATOM 709 N N . SER A 1 96 ? -4.772 7.070 7.533 1.00 98.44 96 SER A N 1
ATOM 710 C CA . SER A 1 96 ? -6.199 7.348 7.692 1.00 98.44 96 SER A CA 1
ATOM 711 C C . SER A 1 96 ? -7.007 6.183 7.128 1.00 98.44 96 SER A C 1
ATOM 713 O O . SER A 1 96 ? -6.830 5.821 5.964 1.00 98.44 96 SER A O 1
ATOM 715 N N . VAL A 1 97 ? -7.899 5.611 7.932 1.00 98.06 97 VAL A N 1
ATOM 716 C CA . VAL A 1 97 ? -8.635 4.387 7.593 1.00 98.06 97 VAL A CA 1
ATOM 717 C C . VAL A 1 97 ? -10.067 4.417 8.132 1.00 98.06 97 VAL A C 1
ATOM 719 O O . VAL A 1 97 ? -10.382 5.147 9.073 1.00 98.06 97 VAL A O 1
ATOM 722 N N . LYS A 1 98 ? -10.954 3.625 7.526 1.00 96.62 98 LYS A N 1
ATOM 723 C CA . LYS A 1 98 ? -12.327 3.443 7.998 1.00 96.62 98 LYS A CA 1
ATOM 724 C C . LYS A 1 98 ? -12.334 2.747 9.357 1.00 96.62 98 LYS A C 1
ATOM 726 O O . LYS A 1 98 ? -11.611 1.772 9.562 1.00 96.62 98 LYS A O 1
ATOM 731 N N . GLN A 1 99 ? -13.187 3.211 10.269 1.00 96.25 99 GLN A N 1
ATOM 732 C CA . GLN A 1 99 ? -13.435 2.502 11.523 1.00 96.25 99 GLN A CA 1
ATOM 733 C C . GLN A 1 99 ? -13.897 1.055 11.262 1.00 96.25 99 GLN A C 1
ATOM 735 O O . GLN A 1 99 ? -14.798 0.814 10.463 1.00 96.25 99 GLN A O 1
ATOM 740 N N . GLY A 1 100 ? -13.274 0.092 11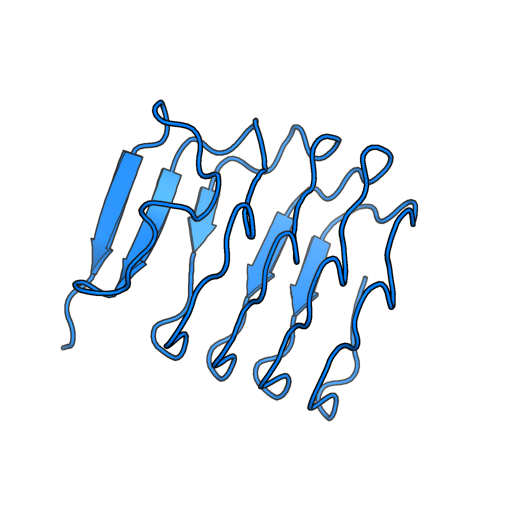.944 1.00 95.62 100 GLY A N 1
ATOM 741 C CA . GLY A 1 100 ? -13.618 -1.330 11.842 1.00 95.62 100 GLY A CA 1
ATOM 742 C C . GLY A 1 100 ? -12.943 -2.097 10.699 1.00 95.62 100 GLY A C 1
ATOM 743 O O . GLY A 1 100 ? -13.095 -3.314 10.648 1.00 95.62 100 GLY A O 1
ATOM 744 N N . LEU A 1 101 ? -12.179 -1.444 9.815 1.00 97.50 101 LEU A N 1
ATOM 745 C CA . LEU A 1 101 ? -11.336 -2.168 8.859 1.00 97.50 101 LEU A CA 1
ATOM 746 C C . LEU A 1 101 ? -10.139 -2.789 9.594 1.00 97.50 101 LEU A C 1
ATOM 748 O O . LEU A 1 101 ? -9.377 -2.077 10.250 1.00 97.50 101 LEU A O 1
ATOM 752 N N . ASP A 1 102 ? -9.966 -4.106 9.474 1.00 98.12 102 ASP A N 1
ATOM 753 C CA . ASP A 1 102 ? -8.812 -4.797 10.048 1.00 98.12 102 ASP A CA 1
ATOM 754 C C . ASP A 1 102 ? -7.532 -4.440 9.280 1.00 98.12 102 ASP A C 1
ATOM 756 O O . ASP A 1 102 ? -7.396 -4.706 8.085 1.00 98.12 102 ASP A O 1
ATOM 760 N N . ILE A 1 103 ? -6.593 -3.824 9.994 1.00 98.25 103 ILE A N 1
ATOM 761 C CA . ILE A 1 103 ? -5.251 -3.478 9.515 1.00 98.25 103 ILE A CA 1
ATOM 762 C C . ILE A 1 103 ? -4.154 -4.025 10.436 1.00 98.25 103 ILE A C 1
ATOM 764 O O . ILE A 1 103 ? -2.990 -3.652 10.295 1.00 98.25 103 ILE A O 1
ATOM 768 N N . SER A 1 104 ? -4.505 -4.909 11.376 1.00 97.69 104 SER A N 1
ATOM 769 C CA . SER A 1 104 ? -3.590 -5.439 12.399 1.00 97.69 104 SER A CA 1
ATOM 770 C C . SER A 1 104 ? -2.338 -6.085 11.798 1.00 97.69 104 SER A C 1
ATOM 77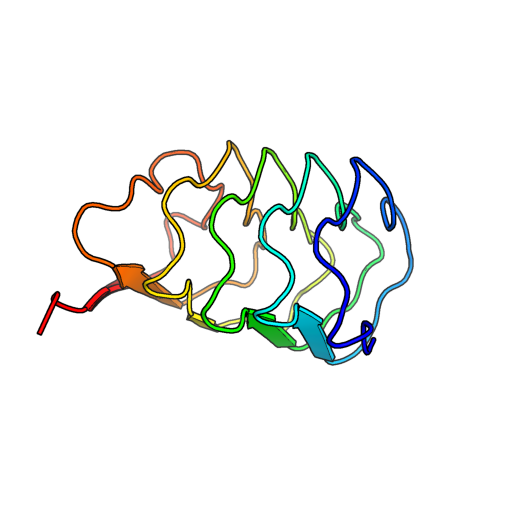2 O O . SER A 1 104 ? -1.240 -5.930 12.326 1.00 97.69 104 SER A O 1
ATOM 774 N N . ASN A 1 105 ? -2.493 -6.738 10.644 1.00 97.94 105 ASN A N 1
ATOM 775 C CA . ASN A 1 105 ? -1.413 -7.396 9.916 1.00 97.94 105 ASN A CA 1
ATOM 776 C C . ASN A 1 105 ? -0.963 -6.634 8.665 1.00 97.94 105 ASN A C 1
ATOM 778 O O . ASN A 1 105 ? -0.150 -7.158 7.911 1.00 97.94 105 ASN A O 1
ATOM 782 N N . ALA A 1 106 ? -1.430 -5.403 8.428 1.00 98.50 106 ALA A N 1
ATOM 783 C CA . ALA A 1 106 ? -1.179 -4.670 7.183 1.00 98.50 106 ALA A CA 1
ATOM 784 C C . ALA A 1 106 ? 0.296 -4.272 6.965 1.00 98.50 106 ALA A C 1
ATOM 786 O O . ALA A 1 106 ? 0.649 -3.786 5.893 1.00 98.50 106 ALA A O 1
ATOM 787 N N . GLY A 1 107 ? 1.174 -4.475 7.953 1.00 98.19 107 GLY A N 1
ATOM 788 C CA . GLY A 1 107 ? 2.589 -4.091 7.883 1.00 98.19 107 GLY A CA 1
ATOM 789 C C . GLY A 1 107 ? 2.832 -2.590 8.045 1.00 98.19 107 GLY A C 1
ATOM 790 O O . GLY A 1 107 ? 3.930 -2.124 7.759 1.00 98.19 107 GLY A O 1
ATOM 791 N N . ILE A 1 108 ? 1.823 -1.843 8.501 1.00 98.50 108 ILE A N 1
ATOM 792 C CA . ILE A 1 108 ? 1.962 -0.428 8.848 1.00 98.50 108 ILE A CA 1
ATOM 793 C C . ILE A 1 108 ? 2.932 -0.319 10.041 1.00 98.50 108 ILE A C 1
ATOM 795 O O . ILE A 1 108 ? 2.770 -1.070 11.008 1.00 98.50 108 ILE A O 1
ATOM 799 N N . PRO A 1 109 ? 3.932 0.584 10.008 1.00 98.31 109 PRO A N 1
ATOM 800 C CA . PRO A 1 109 ? 4.848 0.773 11.125 1.00 98.31 109 PRO A CA 1
ATOM 801 C C . PRO A 1 109 ? 4.100 1.059 12.429 1.00 98.31 109 PRO A C 1
ATOM 803 O O . PRO A 1 109 ? 3.218 1.912 12.467 1.00 98.31 109 PRO A O 1
ATOM 806 N N . VAL A 1 110 ? 4.506 0.417 13.526 1.00 97.44 110 VAL A N 1
ATOM 807 C CA . VAL A 1 110 ? 3.923 0.659 14.863 1.00 97.44 110 VAL A CA 1
ATOM 808 C C . VAL A 1 110 ? 4.119 2.100 15.354 1.00 97.44 110 VAL A C 1
ATOM 810 O O . VAL A 1 110 ? 3.448 2.540 16.280 1.00 97.44 110 VAL A O 1
ATOM 813 N N . THR A 1 111 ? 5.041 2.838 14.734 1.00 97.62 111 THR A N 1
ATOM 814 C CA . THR A 1 111 ? 5.287 4.265 14.971 1.00 97.62 111 THR A CA 1
ATOM 815 C C . THR A 1 111 ? 4.317 5.181 14.227 1.00 97.62 111 THR A C 1
ATOM 817 O O . THR A 1 111 ? 4.345 6.389 14.455 1.00 97.62 111 THR A O 1
ATOM 820 N N . ALA A 1 112 ? 3.502 4.655 13.309 1.00 98.50 112 ALA A N 1
ATOM 821 C CA . ALA A 1 112 ? 2.541 5.447 12.560 1.00 98.50 112 ALA A CA 1
ATOM 822 C C . ALA A 1 112 ? 1.280 5.716 13.392 1.00 98.50 112 ALA A C 1
ATOM 824 O O . ALA A 1 112 ? 0.704 4.818 14.004 1.00 98.50 112 ALA A O 1
ATOM 825 N N . THR A 1 113 ? 0.801 6.956 13.357 1.00 98.62 113 THR A N 1
ATOM 826 C CA . THR A 1 113 ? -0.489 7.326 13.940 1.00 98.62 113 THR A CA 1
ATOM 827 C C . THR A 1 113 ? -1.621 6.825 13.049 1.00 98.62 113 THR A C 1
ATOM 829 O O . THR A 1 113 ? -1.701 7.194 11.873 1.00 98.62 113 THR A O 1
ATOM 832 N N . ILE A 1 114 ? -2.535 6.036 13.615 1.00 98.44 114 ILE A N 1
ATOM 833 C CA . ILE A 1 114 ? -3.755 5.605 12.927 1.00 98.44 114 ILE A CA 1
ATOM 834 C C . ILE A 1 114 ? -4.889 6.577 13.244 1.00 98.44 114 ILE A C 1
ATOM 836 O O . ILE A 1 114 ? -5.226 6.793 14.408 1.00 98.44 114 ILE A O 1
ATOM 840 N N . LEU A 1 115 ? -5.483 7.158 12.204 1.00 98.12 115 LEU A N 1
ATOM 841 C CA . LEU A 1 115 ? -6.661 8.011 12.304 1.00 98.12 115 LEU A CA 1
ATOM 842 C C . LEU A 1 115 ? -7.866 7.285 11.718 1.00 98.12 115 LEU A C 1
ATOM 844 O O . LEU A 1 115 ? -7.859 6.889 10.552 1.00 98.12 115 LEU A O 1
ATOM 848 N N . TYR A 1 116 ? -8.917 7.158 12.518 1.00 96.94 116 TYR A N 1
ATOM 849 C CA . TYR A 1 116 ? -10.164 6.549 12.083 1.00 96.94 116 TYR A CA 1
ATOM 850 C C . TYR A 1 116 ? -11.150 7.631 11.662 1.00 96.94 116 TYR A C 1
ATOM 852 O O . TYR A 1 116 ? -11.417 8.560 12.424 1.00 96.94 116 TYR A O 1
ATOM 860 N N . TYR A 1 117 ? -11.705 7.506 10.460 1.00 93.69 117 TYR A N 1
ATOM 861 C CA . TYR A 1 117 ? -12.847 8.312 10.042 1.00 93.69 117 TYR A CA 1
ATOM 862 C C . TYR A 1 117 ? -14.144 7.500 10.172 1.00 93.69 117 TYR A C 1
ATOM 864 O O . TYR A 1 117 ? -14.161 6.282 9.963 1.00 93.69 117 TYR A O 1
ATOM 872 N N . ALA A 1 118 ? -15.231 8.188 10.525 1.00 79.69 118 ALA A N 1
ATOM 873 C CA . ALA A 1 118 ? -16.547 7.586 10.697 1.00 79.69 118 ALA A CA 1
ATOM 874 C C . ALA A 1 118 ? -17.252 7.334 9.351 1.00 79.69 118 ALA A C 1
ATOM 876 O O . ALA A 1 118 ? -17.047 8.049 8.354 1.00 79.69 118 ALA A O 1
ATOM 877 N N . ASP A 1 119 ? -18.124 6.328 9.347 1.00 63.50 119 ASP A N 1
ATOM 878 C CA . ASP A 1 119 ? -19.185 6.184 8.355 1.00 63.50 119 ASP A CA 1
ATOM 879 C C . ASP A 1 119 ? -20.260 7.244 8.651 1.00 63.50 119 ASP A C 1
ATOM 881 O O . ASP A 1 119 ? -21.212 6.989 9.381 1.00 63.50 119 ASP A O 1
ATOM 885 N N . ILE A 1 120 ? -20.043 8.467 8.163 1.00 56.19 120 ILE A N 1
ATOM 886 C CA . ILE A 1 120 ? -21.114 9.455 7.955 1.00 56.19 120 ILE A CA 1
ATOM 887 C C . ILE A 1 120 ? -21.747 9.205 6.596 1.00 56.19 120 ILE A C 1
ATOM 889 O O . ILE A 1 120 ? -20.952 8.953 5.652 1.00 56.19 120 ILE A O 1
#

Sequence (120 aa):
MTLPSTLERIKANAFGNQFITGTLKIPG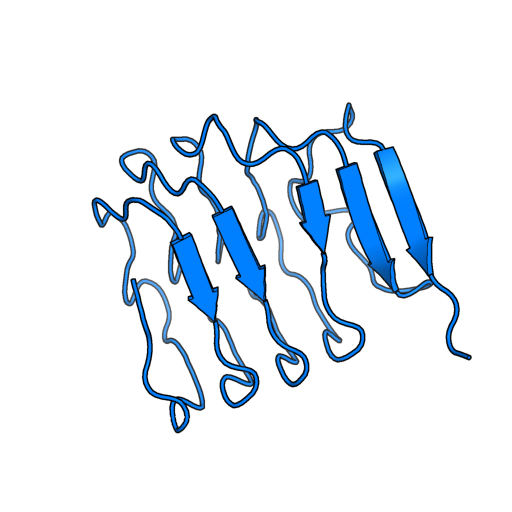SCKIIEASAFSGSNSRVSELILENGIEAIDNYAFQLAGATTITDLYIPKSVKSVGQGAFNIPSLKKVSVKQGLDISNAGIPVTATILYYADI

Radius of gyration: 12.88 Å; chains: 1; bounding box: 35×21×32 Å